Protein AF-X1RAN5-F1 (afdb_monomer)

Foldseek 3Di:
DPCPPDDPVNVVVVCVVVDPVPPPDPPPDDDPPVPDDPPPDPDDDDPDDDDDDPDDDDDDDPDAAPQPRHDDDPPFDWDWAFPDDDPPDTDTDIHGPVSVVD

Organism: NCBI:txid412755

Solvent-accessible surface area (backbone atoms only — not comparable to full-atom values): 7307 Å² total; per-residue (Å²): 140,92,73,81,76,72,49,74,67,57,50,48,50,53,48,57,74,74,42,60,92,84,66,77,65,75,74,92,56,88,77,82,64,80,91,57,82,91,72,93,68,93,76,86,90,69,98,72,86,88,82,88,75,93,79,79,90,85,82,67,82,91,46,53,19,85,84,78,68,46,68,69,56,94,88,66,57,72,41,71,50,73,79,45,82,54,100,88,49,73,43,63,46,68,34,47,31,76,76,76,73,104

Radius of gyration: 23.74 Å; Cα contacts (8 Å, |Δi|>4): 57; chains: 1; bounding box: 36×32×70 Å

Mean predicted aligned error: 16.02 Å

pLDDT: mean 73.58, std 14.1, range [45.12, 94.75]

Secondary structu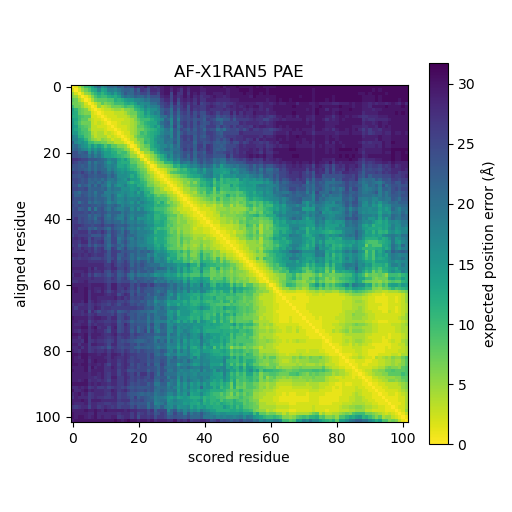re (DSSP, 8-sta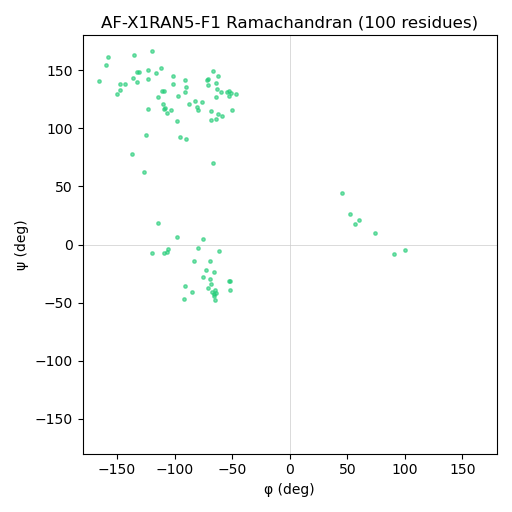te):
-------HHHHHHHHHHH--TT--PPPSS----TT----S-S----S------SS-----SSPBPTTT-PBP-TT--EEEEEEEEETTEEEEEEEEGGGGT-

Sequence (102 aa):
AHHAKYTDAEVQATVKANVEVGDLKAPTKALPMNNQNITGVASLTATELHGITYWGDVYFEDVECPVCHMKFKMGDRLVFIVNKVEEKFITAIPVHLVCDGG

Structure (mmCIF, N/CA/C/O backbone):
data_AF-X1RAN5-F1
#
_entry.id   AF-X1RAN5-F1
#
loop_
_atom_site.group_PDB
_atom_site.id
_atom_site.type_symbol
_atom_site.label_atom_id
_atom_site.label_alt_id
_atom_site.label_comp_id
_atom_site.label_asym_id
_atom_site.label_entity_id
_atom_site.label_seq_id
_atom_sit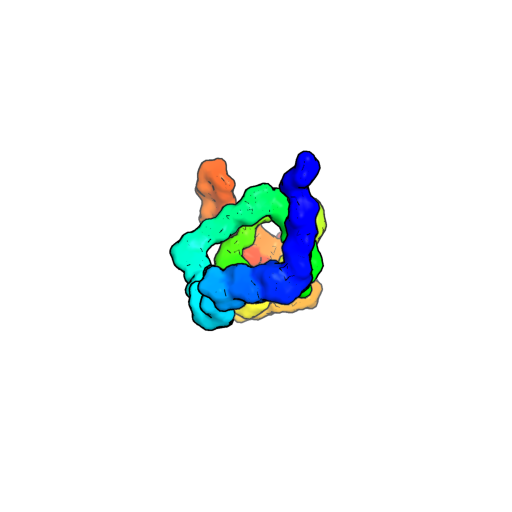e.pdbx_PDB_ins_code
_atom_site.Cartn_x
_atom_site.Cartn_y
_atom_site.Cartn_z
_atom_site.occupancy
_atom_site.B_iso_or_equiv
_atom_site.auth_seq_id
_atom_site.auth_comp_id
_atom_site.auth_asym_id
_atom_site.auth_atom_id
_atom_site.pdbx_PDB_model_num
ATOM 1 N N . ALA A 1 1 ? -16.146 21.936 51.321 1.00 45.81 1 ALA A N 1
ATOM 2 C CA . ALA A 1 1 ? -14.936 21.184 50.931 1.00 45.81 1 ALA A CA 1
ATOM 3 C C . ALA A 1 1 ? -15.345 19.736 50.684 1.00 45.81 1 ALA A C 1
ATOM 5 O O . ALA A 1 1 ? -15.622 19.036 51.645 1.00 45.81 1 ALA A O 1
ATOM 6 N N . HIS A 1 2 ? -15.510 19.326 49.422 1.00 45.12 2 HIS A N 1
ATOM 7 C CA . HIS A 1 2 ? -16.129 18.042 49.059 1.00 45.12 2 HIS A CA 1
ATOM 8 C C . HIS A 1 2 ? -15.215 17.228 48.133 1.00 45.12 2 HIS A C 1
ATOM 10 O O . HIS A 1 2 ? -15.546 16.955 46.986 1.00 45.12 2 HIS A O 1
ATOM 16 N N . HIS A 1 3 ? -14.041 16.858 48.639 1.00 46.00 3 HIS A N 1
ATOM 17 C CA . HIS A 1 3 ? -13.200 15.833 48.025 1.00 46.00 3 HIS A CA 1
ATOM 18 C C . HIS A 1 3 ? -12.658 14.949 49.145 1.00 46.00 3 HIS A C 1
ATOM 20 O O . HIS A 1 3 ? -11.521 15.108 49.589 1.00 46.00 3 HIS A O 1
ATOM 26 N N . ALA A 1 4 ? -13.506 14.048 49.647 1.00 56.25 4 ALA A N 1
ATOM 27 C CA . ALA A 1 4 ? -13.006 12.881 50.354 1.00 56.25 4 ALA A CA 1
ATOM 28 C C . ALA A 1 4 ? -12.171 12.100 49.333 1.00 56.25 4 ALA A C 1
ATOM 30 O O . ALA A 1 4 ? -12.690 11.659 48.308 1.00 56.25 4 ALA A O 1
ATOM 31 N N . LYS A 1 5 ? -10.855 12.049 49.552 1.00 59.06 5 LYS A N 1
ATOM 32 C CA . LYS A 1 5 ? -9.957 11.224 48.750 1.00 59.06 5 LYS A CA 1
ATOM 33 C C . LYS A 1 5 ? -10.377 9.784 49.003 1.00 59.06 5 LYS A C 1
ATOM 35 O O . LYS A 1 5 ? -10.178 9.294 50.110 1.00 59.06 5 LYS A O 1
ATOM 40 N N . TYR A 1 6 ? -11.003 9.161 48.012 1.00 54.75 6 TYR A N 1
ATOM 41 C CA . TYR A 1 6 ? -11.254 7.730 48.040 1.00 54.75 6 TYR A CA 1
ATOM 42 C C . TYR A 1 6 ? -9.938 7.023 48.348 1.00 54.75 6 TYR A C 1
ATOM 44 O O . TYR A 1 6 ? -8.902 7.345 47.758 1.00 54.75 6 TYR A O 1
ATOM 52 N N . THR A 1 7 ? -9.967 6.113 49.309 1.00 63.81 7 THR A N 1
ATOM 53 C CA . THR A 1 7 ? -8.820 5.255 49.585 1.00 63.81 7 THR A CA 1
ATOM 54 C C . THR A 1 7 ? -8.601 4.328 48.388 1.00 63.81 7 THR A C 1
ATOM 56 O O . THR A 1 7 ? -9.559 3.954 47.708 1.00 63.81 7 THR A O 1
ATOM 59 N N . ASP A 1 8 ? -7.355 3.933 48.118 1.00 64.38 8 ASP A N 1
ATOM 60 C CA . ASP A 1 8 ? -7.031 3.043 46.989 1.00 64.38 8 ASP A CA 1
ATOM 61 C C . ASP A 1 8 ? -7.892 1.765 46.993 1.00 64.38 8 ASP A C 1
ATOM 63 O O . ASP A 1 8 ? -8.270 1.256 45.939 1.00 64.38 8 ASP A O 1
ATOM 67 N N . ALA A 1 9 ? -8.282 1.290 48.180 1.00 69.69 9 ALA A N 1
ATOM 68 C CA . ALA A 1 9 ? -9.183 0.158 48.362 1.00 69.69 9 ALA A CA 1
ATOM 69 C C . ALA A 1 9 ? -10.623 0.436 47.886 1.00 69.69 9 ALA A C 1
ATOM 71 O O . ALA A 1 9 ? -11.231 -0.423 47.248 1.00 69.69 9 ALA A O 1
ATOM 72 N N . GLU A 1 10 ? -11.168 1.624 48.151 1.00 66.31 10 GLU A N 1
ATOM 73 C CA . GLU A 1 10 ? -12.513 2.025 47.709 1.00 66.31 10 GLU A CA 1
ATOM 74 C C . GLU A 1 10 ? -12.561 2.259 46.196 1.00 66.31 10 GLU A C 1
ATOM 76 O O . GLU A 1 10 ? -13.531 1.871 45.536 1.00 66.31 10 GLU A O 1
ATOM 81 N N . VAL A 1 11 ? -11.493 2.824 45.623 1.00 64.56 11 VAL A N 1
ATOM 82 C CA . VAL A 1 11 ? -11.360 2.971 44.166 1.00 64.56 11 VAL A CA 1
ATOM 83 C C . VAL A 1 11 ? -11.284 1.597 43.508 1.00 64.56 11 VAL A C 1
ATOM 85 O O . VAL A 1 11 ? -12.035 1.329 42.571 1.00 64.56 11 VAL A O 1
ATOM 88 N N . GLN A 1 12 ? -10.447 0.691 44.020 1.00 64.44 12 GLN A N 1
ATOM 89 C CA . GLN A 1 12 ? -10.336 -0.658 43.463 1.00 64.44 12 GLN A CA 1
ATOM 90 C C . GLN A 1 12 ? -11.622 -1.470 43.607 1.00 64.44 12 GLN A C 1
ATOM 92 O O . GLN A 1 12 ? -11.989 -2.172 42.668 1.00 64.44 12 GLN A O 1
ATOM 97 N N . ALA A 1 13 ? -12.334 -1.362 44.730 1.00 65.88 13 ALA A N 1
ATOM 98 C CA . ALA A 1 13 ? -13.619 -2.033 44.911 1.00 65.88 13 ALA A CA 1
ATOM 99 C C . ALA A 1 13 ? -14.671 -1.514 43.920 1.00 65.88 13 ALA A C 1
ATOM 101 O O . ALA A 1 13 ? -15.380 -2.311 43.309 1.00 65.88 13 ALA A O 1
ATOM 102 N N . THR A 1 14 ? -14.719 -0.197 43.699 1.00 64.62 14 THR A N 1
ATOM 103 C CA . THR A 1 14 ? -15.638 0.427 42.735 1.00 64.62 14 THR A CA 1
ATOM 104 C C . THR A 1 14 ? -15.304 0.025 41.297 1.00 64.62 14 THR A C 1
ATOM 106 O O . THR A 1 14 ? -16.197 -0.305 40.521 1.00 64.62 14 THR A O 1
ATOM 109 N N . VAL A 1 15 ? -14.017 -0.007 40.937 1.00 62.34 15 VAL A N 1
ATOM 110 C CA . VAL A 1 15 ? -13.567 -0.451 39.609 1.00 62.34 15 VAL A CA 1
ATOM 111 C C . VAL A 1 15 ? -13.861 -1.938 39.409 1.00 62.34 15 VAL A C 1
ATOM 113 O O . VAL A 1 15 ? -14.392 -2.314 38.374 1.00 62.34 15 VAL A O 1
ATOM 116 N N . LYS A 1 16 ? -13.594 -2.788 40.403 1.00 61.22 16 LYS A N 1
ATOM 117 C CA . LYS A 1 16 ? -13.814 -4.240 40.319 1.00 61.22 16 LYS A CA 1
ATOM 118 C C . LYS A 1 16 ? -15.297 -4.626 40.291 1.00 61.22 16 LYS A C 1
ATOM 120 O O . LYS A 1 16 ? -15.635 -5.644 39.698 1.00 61.22 16 LYS A O 1
ATOM 125 N N . ALA A 1 17 ? -16.168 -3.834 40.920 1.00 61.84 17 ALA A N 1
ATOM 126 C CA . ALA A 1 17 ? -17.618 -4.035 40.882 1.00 61.84 17 ALA A CA 1
ATOM 127 C C . ALA A 1 17 ? -18.246 -3.611 39.544 1.00 61.84 17 ALA A C 1
ATOM 129 O O . ALA A 1 17 ? -19.265 -4.168 39.149 1.00 61.84 17 ALA A O 1
ATOM 130 N N . ASN A 1 18 ? -17.634 -2.648 38.845 1.00 55.03 18 ASN A N 1
ATOM 131 C CA . ASN A 1 18 ? -18.198 -2.052 37.630 1.00 55.03 18 ASN A CA 1
ATOM 132 C C . ASN A 1 18 ? -17.453 -2.451 36.347 1.00 55.03 18 ASN A C 1
ATOM 134 O O . ASN A 1 18 ? -17.895 -2.117 35.249 1.00 55.03 18 ASN A O 1
ATOM 138 N N . VAL A 1 19 ? -16.321 -3.142 36.476 1.00 49.62 19 VAL A N 1
ATOM 139 C CA . VAL A 1 19 ? -15.527 -3.674 35.372 1.00 49.62 19 VAL A CA 1
ATOM 140 C C . VAL A 1 19 ? -15.372 -5.166 35.616 1.00 49.62 19 VAL A C 1
ATOM 142 O O . VAL A 1 19 ? -14.466 -5.608 36.325 1.00 49.62 19 VAL A O 1
ATOM 145 N N . GLU A 1 20 ? -16.259 -5.964 35.027 1.00 52.41 20 GLU A N 1
ATOM 146 C CA . GLU A 1 20 ? -15.967 -7.380 34.848 1.00 52.41 20 GLU A CA 1
ATOM 147 C C . GLU A 1 20 ? -14.691 -7.473 34.004 1.00 52.41 20 GLU A C 1
ATOM 149 O O . GLU A 1 20 ? -14.667 -7.128 32.825 1.00 52.41 20 GLU A O 1
ATOM 154 N N . VAL A 1 21 ? -13.597 -7.913 34.627 1.00 50.38 21 VAL A N 1
ATOM 155 C CA . VAL A 1 21 ? -12.254 -8.001 34.021 1.00 50.38 21 VAL A CA 1
ATOM 156 C C . VAL A 1 21 ? -12.225 -8.954 32.802 1.00 50.38 21 VAL A C 1
ATOM 158 O O . VAL A 1 21 ? -11.226 -9.022 32.094 1.00 50.38 21 VAL A O 1
ATOM 161 N N . GLY A 1 22 ? -13.326 -9.659 32.516 1.00 47.81 22 GLY A N 1
ATOM 162 C CA . GLY A 1 22 ? -13.516 -10.515 31.341 1.00 47.81 22 GLY A CA 1
ATOM 163 C C . GLY A 1 22 ? -14.435 -9.955 30.248 1.00 47.81 22 GLY A C 1
ATOM 164 O O . GLY A 1 22 ? -14.552 -10.591 29.205 1.00 47.81 22 GLY A O 1
ATOM 165 N N . ASP A 1 23 ? -15.061 -8.792 30.450 1.00 49.66 23 ASP A N 1
ATOM 166 C CA . ASP A 1 23 ? -16.168 -8.303 29.610 1.00 49.66 23 ASP A CA 1
ATOM 167 C C . ASP A 1 23 ? -15.817 -7.031 28.820 1.00 49.66 23 ASP A C 1
ATOM 169 O O . ASP A 1 23 ? -16.680 -6.335 28.277 1.00 49.66 23 ASP A O 1
ATOM 173 N N . LEU A 1 24 ? -14.515 -6.752 28.675 1.00 56.62 24 LEU A N 1
ATOM 174 C CA . LEU A 1 24 ? -13.996 -5.884 27.617 1.00 56.62 24 LEU A CA 1
ATOM 175 C C . LEU A 1 24 ? -14.222 -6.5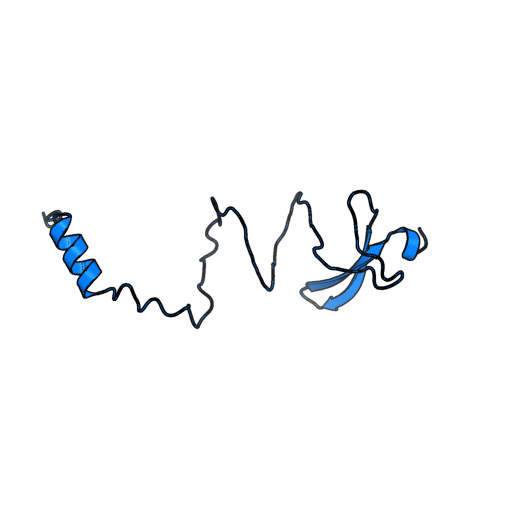77 26.268 1.00 56.62 24 LEU A C 1
ATOM 177 O O . LEU A 1 24 ? -13.288 -7.059 25.625 1.00 56.62 24 LEU A O 1
ATOM 181 N N . LYS A 1 25 ? -15.484 -6.661 25.837 1.00 57.44 25 LYS A N 1
ATOM 182 C CA . LYS A 1 25 ? -15.818 -7.061 24.475 1.00 57.44 25 LYS A CA 1
ATOM 183 C C . LYS A 1 25 ? -15.019 -6.165 23.547 1.00 57.44 25 LYS A C 1
ATOM 185 O O . LYS A 1 25 ? -14.994 -4.945 23.732 1.00 57.44 25 LYS A O 1
ATOM 190 N N . ALA A 1 26 ? -14.369 -6.784 22.563 1.00 57.31 26 ALA A N 1
ATOM 191 C CA . ALA A 1 26 ? -13.697 -6.047 21.510 1.00 57.31 26 ALA A CA 1
ATOM 192 C C . ALA A 1 26 ? -14.658 -4.953 21.008 1.00 57.31 26 ALA A C 1
ATOM 194 O O . ALA A 1 26 ? -15.834 -5.262 20.767 1.00 57.31 26 ALA A O 1
ATOM 195 N N . PRO A 1 27 ? -14.213 -3.688 20.918 1.00 57.12 27 PRO A N 1
ATOM 196 C CA . PRO A 1 27 ? -15.060 -2.599 20.465 1.00 57.12 27 PRO A CA 1
ATOM 197 C C . PRO A 1 27 ? -15.741 -3.002 19.157 1.00 57.12 27 PRO A C 1
ATOM 199 O O . PRO A 1 27 ? -15.086 -3.238 18.148 1.00 57.12 27 PRO A O 1
ATOM 202 N N . THR A 1 28 ? -17.068 -3.108 19.169 1.00 60.44 28 THR A N 1
ATOM 203 C CA . THR A 1 28 ? -17.848 -3.453 17.966 1.00 60.44 28 THR A CA 1
ATOM 204 C C . THR A 1 28 ? -18.041 -2.250 17.044 1.00 60.44 28 THR A C 1
ATOM 206 O O . THR A 1 28 ? -18.633 -2.365 15.974 1.00 60.44 28 THR A O 1
ATOM 209 N N . LYS A 1 29 ? -17.550 -1.079 17.462 1.00 59.78 29 LYS A N 1
ATOM 210 C CA . LYS A 1 29 ? -17.563 0.181 16.724 1.00 59.78 29 LYS A CA 1
ATOM 211 C C . LYS A 1 29 ? -16.166 0.785 16.759 1.00 59.78 29 LYS A C 1
ATOM 213 O O . LYS A 1 29 ? -15.451 0.619 17.747 1.00 59.78 29 LYS A O 1
ATOM 218 N N . ALA A 1 30 ? -15.812 1.509 15.699 1.00 62.19 30 ALA A N 1
ATOM 219 C CA . ALA A 1 30 ? -14.572 2.271 15.648 1.00 62.19 30 ALA A CA 1
ATOM 220 C C . ALA A 1 30 ? -14.479 3.191 16.873 1.00 62.19 30 ALA A C 1
ATOM 222 O O . ALA A 1 30 ? -15.419 3.930 17.174 1.00 62.19 30 ALA A O 1
ATOM 223 N N . LEU A 1 31 ? -13.359 3.119 17.588 1.00 63.28 31 LEU A N 1
ATOM 224 C CA . LEU A 1 31 ? -13.097 3.996 18.718 1.00 63.28 31 LEU A CA 1
ATOM 225 C C . LEU A 1 31 ? -12.612 5.346 18.178 1.00 63.28 31 LEU A C 1
ATOM 227 O O . LEU A 1 31 ? -11.548 5.395 17.557 1.00 63.28 31 LEU A O 1
ATOM 231 N N . PRO A 1 32 ? -13.356 6.448 18.386 1.00 65.44 32 PRO A N 1
ATOM 232 C CA . PRO A 1 32 ? -12.885 7.759 17.980 1.00 65.44 32 PRO A CA 1
ATOM 233 C C . PRO A 1 32 ? -11.700 8.145 18.868 1.00 65.44 32 PRO A C 1
ATOM 235 O O . PRO A 1 32 ? -11.862 8.472 20.042 1.00 65.44 32 PRO A O 1
ATOM 238 N N . MET A 1 33 ? -10.493 8.121 18.303 1.00 73.44 33 MET A N 1
ATOM 239 C CA . MET A 1 33 ? -9.278 8.541 19.009 1.00 73.44 33 MET A CA 1
ATOM 240 C C . MET A 1 33 ? -9.161 10.069 19.138 1.00 73.44 33 MET A C 1
ATOM 242 O O . MET A 1 33 ? -8.146 10.545 19.624 1.00 73.44 33 MET A O 1
ATOM 246 N N . ASN A 1 34 ? -10.173 10.845 18.717 1.00 78.06 34 ASN A N 1
ATOM 247 C CA . ASN A 1 34 ? -10.269 12.306 18.877 1.00 78.06 34 ASN A CA 1
ATOM 248 C C . ASN A 1 34 ? -8.971 13.061 18.534 1.00 78.06 34 ASN A C 1
ATOM 250 O O . ASN A 1 34 ? -8.543 13.942 19.283 1.00 78.06 34 ASN A O 1
ATOM 254 N N . ASN A 1 35 ? -8.328 12.682 17.425 1.00 70.62 35 ASN A N 1
ATOM 255 C CA . ASN A 1 35 ? -7.052 13.232 16.951 1.00 70.62 35 ASN A CA 1
ATOM 256 C C . ASN A 1 35 ? -5.931 13.226 18.009 1.00 70.62 35 ASN A C 1
ATOM 258 O O . ASN A 1 35 ? -5.033 14.065 17.968 1.00 70.62 35 ASN A O 1
ATOM 262 N N . GLN A 1 36 ? -5.986 12.313 18.979 1.00 77.06 36 GLN A N 1
ATOM 263 C CA . GLN A 1 36 ? -4.919 12.144 19.955 1.00 77.06 36 GLN A CA 1
ATOM 264 C C . GLN A 1 36 ? -3.702 11.497 19.295 1.00 77.06 36 GLN A C 1
ATOM 266 O O . GLN A 1 36 ? -3.831 10.594 18.466 1.00 77.06 36 GLN A O 1
ATOM 271 N N . ASN A 1 37 ? -2.513 11.950 19.693 1.00 75.56 37 ASN A N 1
ATOM 272 C CA . ASN A 1 37 ? -1.267 11.363 19.221 1.00 75.56 37 ASN A CA 1
ATOM 273 C C . ASN A 1 37 ? -1.164 9.902 19.673 1.00 75.56 37 ASN A C 1
ATOM 275 O O . ASN A 1 37 ? -1.366 9.587 20.845 1.00 75.56 37 ASN A O 1
ATOM 279 N N . ILE A 1 38 ? -0.782 9.026 18.747 1.00 78.25 38 ILE A N 1
ATOM 280 C CA . ILE A 1 38 ? -0.467 7.629 19.038 1.00 78.25 38 ILE A CA 1
ATOM 281 C C . ILE A 1 38 ? 1.028 7.552 19.351 1.00 78.25 38 ILE A C 1
ATOM 283 O O . ILE A 1 38 ? 1.856 7.444 18.451 1.00 78.25 38 ILE A O 1
ATOM 287 N N . THR A 1 39 ? 1.391 7.685 20.627 1.00 77.94 39 THR A N 1
ATOM 288 C CA . THR A 1 39 ? 2.786 7.630 21.096 1.00 77.94 39 THR A CA 1
ATOM 289 C C . THR A 1 39 ? 3.041 6.379 21.933 1.00 77.94 39 THR A C 1
ATOM 291 O O . THR A 1 39 ? 2.134 5.835 22.555 1.00 77.94 39 THR A O 1
ATOM 294 N N . GLY A 1 40 ? 4.288 5.897 21.938 1.00 80.44 40 GLY A N 1
ATOM 295 C CA . GLY A 1 40 ? 4.700 4.751 22.761 1.00 80.44 40 GLY A CA 1
ATOM 296 C C . GLY A 1 40 ? 4.210 3.383 22.274 1.00 80.44 40 GLY A C 1
ATOM 297 O O . GLY A 1 40 ? 4.370 2.394 22.984 1.00 80.44 40 GLY A O 1
ATOM 298 N N . VAL A 1 41 ? 3.633 3.305 21.074 1.00 79.56 41 VAL A N 1
ATOM 299 C CA . VAL A 1 41 ? 3.225 2.035 20.470 1.00 79.56 41 VAL A CA 1
ATOM 300 C C . VAL A 1 41 ? 4.407 1.439 19.705 1.00 79.56 41 VAL A C 1
ATOM 302 O O . VAL A 1 41 ? 4.934 2.071 18.795 1.00 79.56 41 VAL A O 1
ATOM 305 N N . ALA A 1 42 ? 4.828 0.228 20.082 1.00 77.94 42 ALA A N 1
ATOM 306 C CA . ALA A 1 42 ? 5.953 -0.461 19.444 1.00 77.94 42 ALA A CA 1
ATOM 307 C C . ALA A 1 42 ? 5.645 -0.903 18.001 1.00 77.94 42 ALA A C 1
ATOM 309 O O . ALA A 1 42 ? 6.533 -0.891 17.154 1.00 77.94 42 ALA A O 1
ATOM 310 N N . SER A 1 43 ? 4.394 -1.278 17.719 1.00 75.25 43 SER A N 1
ATOM 311 C CA . SER A 1 43 ? 3.924 -1.640 16.382 1.00 75.25 43 SER A CA 1
ATOM 312 C C . SER A 1 43 ? 2.459 -1.252 16.187 1.00 75.25 43 SER A C 1
ATOM 314 O O . SER A 1 43 ? 1.624 -1.428 17.073 1.00 75.25 43 SER A O 1
ATOM 316 N N . LEU A 1 44 ? 2.141 -0.715 15.010 1.00 73.12 44 LEU A N 1
ATOM 317 C CA . LEU A 1 44 ? 0.775 -0.408 14.602 1.00 73.12 44 LEU A CA 1
ATOM 318 C C . LEU A 1 44 ? 0.367 -1.378 13.501 1.00 73.12 44 LEU A C 1
ATOM 320 O O . LEU A 1 44 ? 0.990 -1.420 12.445 1.00 73.12 44 LEU A O 1
ATOM 324 N N . THR A 1 45 ? -0.691 -2.143 13.747 1.00 73.62 45 THR A N 1
ATOM 325 C CA . THR A 1 45 ? -1.319 -2.995 12.736 1.00 73.62 45 THR A CA 1
ATOM 326 C C . THR A 1 45 ? -2.661 -2.380 12.375 1.00 73.62 45 THR A C 1
ATOM 328 O O . THR A 1 45 ? -3.539 -2.257 13.228 1.00 73.62 45 THR A O 1
ATOM 331 N N . ALA A 1 46 ? -2.812 -1.974 11.118 1.00 67.81 46 ALA A N 1
ATOM 332 C CA . ALA A 1 46 ? -4.032 -1.370 10.601 1.00 67.81 46 ALA A CA 1
ATOM 333 C C . ALA A 1 46 ? -4.406 -2.026 9.269 1.00 67.81 46 ALA A C 1
ATOM 335 O O . ALA A 1 46 ? -3.537 -2.284 8.440 1.00 67.81 46 ALA A O 1
ATOM 336 N N . THR A 1 47 ? -5.699 -2.278 9.055 1.00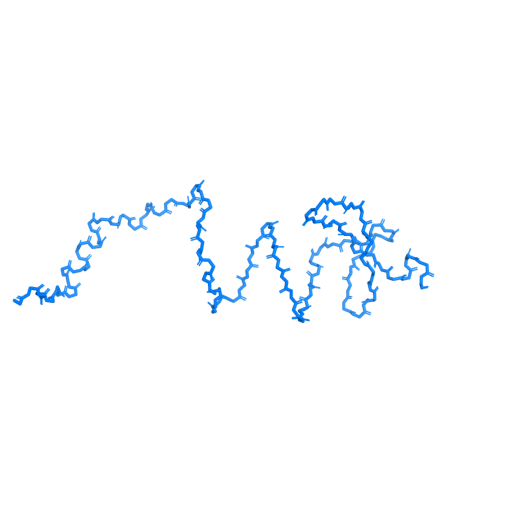 65.19 47 THR A N 1
ATOM 337 C CA . THR A 1 47 ? -6.215 -2.719 7.747 1.00 65.19 47 THR A CA 1
ATOM 338 C C . THR A 1 47 ? -6.212 -1.588 6.723 1.00 65.19 47 THR A C 1
ATOM 340 O O . THR A 1 47 ? -6.226 -1.844 5.525 1.00 65.19 47 THR A O 1
ATOM 343 N N . GLU A 1 48 ? -6.205 -0.340 7.194 1.00 61.47 48 GLU A N 1
ATOM 344 C CA . GLU A 1 48 ? -6.190 0.864 6.374 1.00 61.47 48 GLU A CA 1
ATOM 345 C C . GLU A 1 48 ? -5.467 1.984 7.139 1.00 61.47 48 GLU A C 1
ATOM 347 O O . GLU A 1 48 ? -5.776 2.237 8.306 1.00 61.47 48 GLU A O 1
ATOM 352 N N . LEU A 1 49 ? -4.490 2.643 6.507 1.00 73.69 49 LEU A N 1
ATOM 353 C CA . LEU A 1 49 ? -3.727 3.750 7.092 1.00 73.69 49 LEU A CA 1
ATOM 354 C C . LEU A 1 49 ? -3.860 4.985 6.200 1.00 73.69 49 LEU A C 1
ATOM 356 O O . LEU A 1 49 ? -3.412 4.987 5.057 1.00 73.69 49 LEU A O 1
ATOM 360 N N . HIS A 1 50 ? -4.456 6.044 6.743 1.00 68.62 50 HIS A N 1
ATOM 361 C CA . HIS A 1 50 ? -4.567 7.347 6.089 1.00 68.62 50 HIS A CA 1
ATOM 362 C C . HIS A 1 50 ? -3.626 8.305 6.809 1.00 68.62 50 HIS A C 1
ATOM 364 O O . HIS A 1 50 ? -3.793 8.554 8.003 1.00 68.62 50 HIS A O 1
ATOM 370 N N . GLY A 1 51 ? -2.622 8.832 6.113 1.00 69.56 51 GLY A N 1
ATOM 371 C CA . GLY A 1 51 ? -1.638 9.712 6.733 1.00 69.56 51 GLY A CA 1
ATOM 372 C C . GLY A 1 51 ? -0.905 10.582 5.725 1.00 69.56 51 GLY A C 1
ATOM 373 O O . GLY A 1 51 ? -0.767 10.232 4.557 1.00 69.56 51 GLY A O 1
ATOM 374 N N . ILE A 1 52 ? -0.420 11.724 6.206 1.00 63.59 52 ILE A N 1
ATOM 375 C CA . ILE A 1 52 ? 0.527 12.575 5.490 1.00 63.59 52 ILE A CA 1
ATOM 376 C C . ILE A 1 52 ? 1.861 12.388 6.204 1.00 63.59 52 ILE A C 1
ATOM 378 O O . ILE A 1 52 ? 1.992 12.750 7.372 1.00 63.59 52 ILE A O 1
ATOM 382 N N . THR A 1 53 ? 2.833 11.789 5.525 1.00 68.12 53 THR A N 1
ATOM 383 C CA . THR A 1 53 ? 4.196 11.664 6.046 1.00 68.12 53 THR A CA 1
ATOM 384 C C . THR A 1 53 ? 5.095 12.709 5.398 1.00 68.12 53 THR A C 1
ATOM 386 O O . THR A 1 53 ? 4.981 12.969 4.201 1.00 68.12 53 THR A O 1
ATOM 389 N N . TYR A 1 54 ? 5.968 13.330 6.193 1.00 60.66 54 TYR A N 1
ATOM 390 C CA . TYR A 1 54 ? 7.026 14.197 5.669 1.00 60.66 54 TYR A CA 1
ATOM 391 C C . TYR A 1 54 ? 8.254 13.361 5.268 1.00 60.66 54 TYR A C 1
ATOM 393 O O . TYR A 1 54 ? 8.798 13.559 4.189 1.00 60.66 54 TYR A O 1
ATOM 401 N N . TRP A 1 55 ? 8.609 12.356 6.081 1.00 57.59 55 TRP A N 1
ATOM 402 C CA . TRP A 1 55 ? 9.579 11.301 5.767 1.00 57.59 55 TRP A CA 1
ATOM 403 C C . TRP A 1 55 ? 9.146 10.016 6.477 1.00 57.59 55 TRP A C 1
ATOM 405 O O . TRP A 1 55 ? 8.826 10.051 7.667 1.00 57.59 55 TRP A O 1
ATOM 415 N N . GLY A 1 56 ? 9.136 8.884 5.781 1.00 66.88 56 GLY A N 1
ATOM 416 C CA . GLY A 1 56 ? 8.856 7.587 6.390 1.00 66.88 56 GLY A CA 1
ATOM 417 C C . GLY A 1 56 ? 9.251 6.446 5.466 1.00 66.88 56 GLY A C 1
ATOM 418 O O . GLY A 1 56 ? 9.044 6.534 4.256 1.00 66.88 56 GLY A O 1
ATOM 419 N N . ASP A 1 57 ? 9.806 5.387 6.047 1.00 65.56 57 ASP A N 1
ATOM 420 C CA . ASP A 1 57 ? 10.095 4.152 5.329 1.00 65.56 57 ASP A CA 1
ATOM 421 C C . ASP A 1 57 ? 8.819 3.307 5.257 1.00 65.56 57 ASP A C 1
ATOM 423 O O . ASP A 1 57 ? 8.208 2.991 6.281 1.00 65.56 57 ASP A O 1
ATOM 427 N N . VAL A 1 58 ? 8.406 2.950 4.041 1.00 71.88 58 VAL A N 1
ATOM 428 C CA . VAL A 1 58 ? 7.282 2.039 3.801 1.00 71.88 58 VAL A CA 1
ATOM 429 C C . VAL A 1 58 ? 7.850 0.677 3.428 1.00 71.88 58 VAL A C 1
ATOM 431 O O . VAL A 1 58 ? 8.506 0.533 2.396 1.00 71.88 58 VAL A O 1
ATOM 434 N N . TYR A 1 59 ? 7.596 -0.321 4.273 1.00 69.38 59 TYR A N 1
ATOM 435 C CA . TYR A 1 59 ? 7.987 -1.707 4.034 1.00 69.38 59 TYR A CA 1
ATOM 436 C C . TYR A 1 59 ? 6.807 -2.473 3.440 1.00 69.38 59 TYR A C 1
ATOM 438 O O . TYR A 1 59 ? 5.706 -2.464 3.987 1.00 69.38 59 TYR A O 1
ATOM 446 N N . PHE A 1 60 ? 7.042 -3.145 2.317 1.00 74.19 60 PHE A N 1
ATOM 447 C CA . PHE A 1 60 ? 6.062 -4.016 1.682 1.00 74.19 60 PHE A CA 1
ATOM 448 C C . PHE A 1 60 ? 6.299 -5.455 2.132 1.00 74.19 60 PHE A C 1
ATOM 450 O O . PHE A 1 60 ? 7.109 -6.165 1.536 1.00 74.19 60 PHE A O 1
ATOM 457 N N . GLU A 1 61 ? 5.623 -5.888 3.194 1.00 67.06 61 GLU A N 1
ATOM 458 C CA . GLU A 1 61 ? 5.648 -7.299 3.582 1.00 67.06 61 GLU A CA 1
ATOM 459 C C . GLU A 1 61 ? 4.742 -8.105 2.642 1.00 67.06 61 GLU A C 1
ATOM 461 O O . GLU A 1 61 ? 3.566 -7.793 2.469 1.00 67.06 61 GLU A O 1
ATOM 466 N N . ASP A 1 62 ? 5.322 -9.116 1.992 1.00 71.81 62 ASP A N 1
ATOM 467 C CA . ASP A 1 62 ? 4.638 -10.069 1.106 1.00 71.81 62 ASP A CA 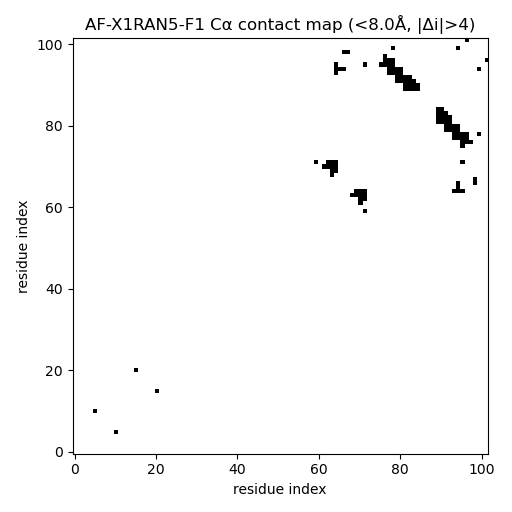1
ATOM 468 C C . ASP A 1 62 ? 3.919 -9.494 -0.130 1.00 71.81 62 ASP A C 1
ATOM 470 O O . ASP A 1 62 ? 3.094 -10.172 -0.741 1.00 71.81 62 ASP A O 1
ATOM 474 N N . VAL A 1 63 ? 4.287 -8.289 -0.577 1.00 84.25 63 VAL A N 1
ATOM 475 C CA . VAL A 1 63 ? 3.821 -7.743 -1.864 1.00 84.25 63 VAL A CA 1
ATOM 476 C C . VAL A 1 63 ? 4.788 -8.121 -2.988 1.00 84.25 63 VAL A C 1
ATOM 478 O O . VAL A 1 63 ? 6.003 -7.928 -2.888 1.00 84.25 63 VAL A O 1
ATOM 481 N N . GLU A 1 64 ? 4.238 -8.629 -4.088 1.00 91.94 64 GLU A N 1
ATOM 482 C CA . GLU A 1 64 ? 4.966 -8.903 -5.327 1.00 91.94 64 GLU A CA 1
ATOM 483 C C . GLU A 1 64 ? 4.717 -7.803 -6.358 1.00 91.94 64 GLU A C 1
ATOM 485 O O . GLU A 1 64 ? 3.617 -7.253 -6.464 1.00 91.94 64 GLU A O 1
ATOM 490 N N . CYS A 1 65 ? 5.741 -7.495 -7.152 1.00 92.25 65 CYS A N 1
ATOM 491 C CA . CYS A 1 65 ? 5.590 -6.609 -8.295 1.00 92.25 65 CYS A CA 1
ATOM 492 C C . CYS A 1 65 ? 4.637 -7.244 -9.324 1.00 92.25 65 CYS A C 1
ATOM 494 O O . CYS A 1 65 ? 4.894 -8.363 -9.771 1.00 92.25 65 CYS A O 1
ATOM 496 N N . PRO A 1 66 ? 3.578 -6.549 -9.773 1.00 92.25 66 PRO A N 1
ATOM 497 C CA . PRO A 1 66 ? 2.587 -7.126 -10.682 1.00 92.25 66 PRO A CA 1
ATOM 498 C C . PRO A 1 66 ? 3.127 -7.393 -12.095 1.00 92.25 66 PRO A C 1
ATOM 500 O O . PRO A 1 66 ? 2.475 -8.090 -12.864 1.00 92.25 66 PRO A O 1
ATOM 503 N N . VAL A 1 67 ? 4.295 -6.837 -12.445 1.00 93.75 67 VAL A N 1
ATOM 504 C CA . VAL A 1 67 ? 4.912 -6.999 -13.772 1.00 93.75 67 VAL A CA 1
ATOM 505 C C . VAL A 1 67 ? 5.865 -8.191 -13.814 1.00 93.75 67 VAL A C 1
ATOM 507 O O . VAL A 1 67 ? 5.827 -8.978 -14.753 1.00 93.75 67 VAL A O 1
ATOM 510 N N . CYS A 1 68 ? 6.749 -8.320 -12.821 1.00 94.75 68 CYS A N 1
ATOM 511 C CA . CYS A 1 68 ? 7.778 -9.365 -12.810 1.00 94.75 68 CYS A CA 1
ATOM 512 C C . CYS A 1 68 ? 7.508 -10.490 -11.807 1.00 94.75 68 CYS A C 1
ATOM 514 O O . CYS A 1 68 ? 8.264 -11.458 -11.784 1.00 94.75 68 CYS A O 1
ATOM 516 N N . HIS A 1 69 ? 6.469 -10.361 -10.976 1.00 94.25 69 HIS A N 1
ATOM 517 C CA . HIS A 1 69 ? 6.086 -11.312 -9.926 1.00 94.25 69 HIS A CA 1
ATOM 518 C C . HIS A 1 69 ? 7.191 -11.604 -8.897 1.00 94.25 69 HIS A C 1
ATOM 520 O O . HIS A 1 69 ? 7.138 -12.586 -8.165 1.00 94.25 69 HIS A O 1
ATOM 526 N N . MET A 1 70 ? 8.207 -10.741 -8.815 1.00 93.06 70 MET A N 1
ATOM 527 C CA . MET A 1 70 ? 9.248 -10.828 -7.797 1.00 93.06 70 MET A CA 1
ATOM 528 C C . MET A 1 70 ? 8.843 -10.010 -6.573 1.00 93.06 70 MET A C 1
ATOM 530 O O . MET A 1 70 ? 8.318 -8.899 -6.701 1.00 93.06 70 MET A O 1
ATOM 534 N N . LYS A 1 71 ? 9.149 -10.532 -5.382 1.00 91.94 71 LYS A N 1
ATOM 535 C CA . LYS A 1 71 ? 9.035 -9.775 -4.130 1.00 91.94 71 LYS A CA 1
ATOM 536 C C . LYS A 1 71 ? 9.965 -8.561 -4.140 1.00 91.94 71 LYS A C 1
ATOM 538 O O . LYS A 1 71 ? 11.082 -8.631 -4.662 1.00 91.94 71 LYS A O 1
ATOM 543 N N . PHE A 1 72 ? 9.516 -7.476 -3.519 1.00 89.50 72 PHE A N 1
ATOM 544 C CA . PHE A 1 72 ? 10.354 -6.307 -3.264 1.00 89.50 72 PHE A CA 1
ATOM 545 C C . PHE A 1 72 ? 11.399 -6.606 -2.184 1.00 89.50 72 PHE A C 1
ATOM 547 O O . PHE A 1 72 ? 11.118 -7.304 -1.208 1.00 89.50 72 PHE A O 1
ATOM 554 N N . LYS A 1 73 ? 12.612 -6.076 -2.348 1.00 87.88 73 LYS A N 1
ATOM 555 C CA . LYS A 1 73 ? 13.703 -6.202 -1.369 1.00 87.88 73 LYS A CA 1
ATOM 556 C C . LYS A 1 73 ? 14.417 -4.873 -1.153 1.00 87.88 73 LYS A C 1
ATOM 558 O O . LYS A 1 73 ? 14.335 -3.953 -1.964 1.00 87.88 73 LYS A O 1
ATOM 563 N N . MET A 1 74 ? 15.163 -4.790 -0.055 1.00 83.00 74 MET A N 1
ATOM 564 C CA . MET A 1 74 ? 15.985 -3.622 0.252 1.00 83.00 74 MET A CA 1
ATOM 565 C C . MET A 1 74 ? 16.930 -3.294 -0.916 1.00 83.00 74 MET A C 1
ATOM 567 O O . MET A 1 74 ? 17.624 -4.171 -1.430 1.00 83.00 74 MET A O 1
ATOM 571 N N . GLY A 1 75 ? 16.956 -2.021 -1.313 1.00 84.81 75 GLY A N 1
ATOM 572 C CA . GLY A 1 75 ? 17.764 -1.526 -2.431 1.00 84.81 75 GLY A CA 1
ATOM 573 C C . GLY A 1 75 ? 17.059 -1.539 -3.790 1.00 84.81 75 GLY A C 1
ATOM 574 O O . GLY A 1 75 ? 17.587 -0.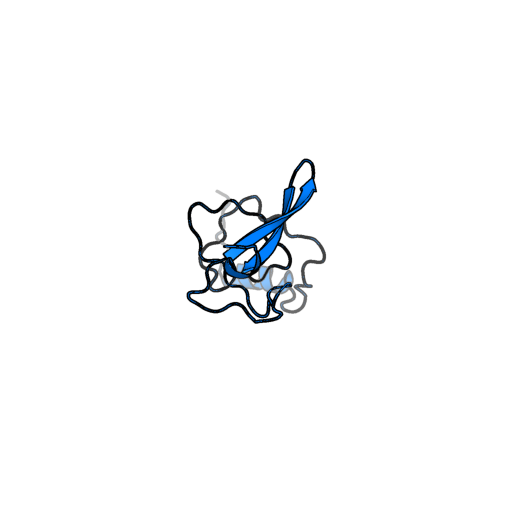955 -4.738 1.00 84.81 75 GLY A O 1
ATOM 575 N N . ASP A 1 76 ? 15.869 -2.135 -3.900 1.00 89.00 76 ASP A N 1
ATOM 576 C CA . ASP A 1 76 ? 15.048 -1.986 -5.098 1.00 89.00 76 ASP A CA 1
ATOM 577 C C . ASP A 1 76 ? 14.624 -0.521 -5.276 1.00 89.00 76 ASP A C 1
ATOM 579 O O . ASP A 1 76 ? 14.244 0.168 -4.328 1.00 89.00 76 ASP A O 1
ATOM 583 N N . ARG A 1 77 ? 14.664 -0.043 -6.523 1.00 89.19 77 ARG A N 1
ATOM 584 C CA . ARG A 1 77 ? 14.050 1.234 -6.900 1.00 89.19 77 ARG A CA 1
ATOM 585 C C . ARG A 1 77 ? 12.616 0.976 -7.328 1.00 89.19 77 ARG A C 1
ATOM 587 O O . ARG A 1 77 ? 12.367 0.042 -8.092 1.00 89.19 77 ARG A O 1
ATOM 594 N N . LEU A 1 78 ? 11.700 1.809 -6.856 1.00 89.19 78 LEU A N 1
ATOM 595 C CA . LEU A 1 78 ? 10.264 1.628 -7.023 1.00 89.19 78 LEU A CA 1
ATOM 596 C C . LEU A 1 78 ? 9.647 2.838 -7.714 1.00 89.19 78 LEU A C 1
ATOM 598 O O . LEU A 1 78 ? 10.102 3.967 -7.527 1.00 89.19 78 LEU A O 1
ATOM 602 N N . VAL A 1 79 ? 8.573 2.585 -8.449 1.00 90.31 79 VAL A N 1
ATOM 603 C CA . VAL A 1 79 ? 7.615 3.589 -8.903 1.00 90.31 79 VAL A CA 1
ATOM 604 C C . VAL A 1 79 ? 6.227 3.184 -8.414 1.00 90.31 79 VAL A C 1
ATOM 606 O O . VAL A 1 79 ? 5.896 1.999 -8.358 1.00 90.31 79 VAL A O 1
ATOM 609 N N . PHE A 1 80 ? 5.418 4.165 -8.023 1.00 90.00 80 PHE A N 1
ATOM 610 C CA . PHE A 1 80 ? 4.012 3.948 -7.701 1.00 90.00 80 PHE A CA 1
ATOM 611 C C . PHE A 1 80 ? 3.171 4.331 -8.906 1.00 90.00 80 PHE A C 1
ATOM 613 O O . PHE A 1 80 ? 2.992 5.516 -9.193 1.00 90.00 80 PHE A O 1
ATOM 620 N N . ILE A 1 81 ? 2.648 3.327 -9.605 1.00 89.69 81 ILE A N 1
ATOM 621 C CA . ILE A 1 81 ? 1.757 3.562 -10.737 1.00 89.69 81 ILE A CA 1
ATOM 622 C C . ILE A 1 81 ? 0.366 3.839 -10.180 1.00 89.69 81 ILE A C 1
ATOM 624 O O . ILE A 1 81 ? -0.225 2.995 -9.503 1.00 89.69 81 ILE A O 1
ATOM 628 N N . VAL A 1 82 ? -0.157 5.032 -10.452 1.00 89.12 82 VAL A N 1
ATOM 629 C CA . VAL A 1 82 ? -1.522 5.403 -10.075 1.00 89.12 82 VAL A CA 1
ATOM 630 C C . VAL A 1 82 ? -2.499 4.583 -10.915 1.00 89.12 82 VAL A C 1
ATOM 632 O O . VAL A 1 82 ? -2.555 4.731 -12.131 1.00 89.12 82 VAL A O 1
ATOM 635 N N . ASN A 1 83 ? -3.274 3.720 -10.261 1.00 84.12 83 ASN A N 1
ATOM 636 C CA . ASN A 1 83 ? -4.271 2.869 -10.913 1.00 84.12 83 ASN A CA 1
ATOM 637 C C . ASN A 1 83 ? -5.646 3.555 -10.971 1.00 84.12 83 ASN A C 1
ATOM 639 O O . ASN A 1 83 ? -6.383 3.432 -11.946 1.00 84.12 83 ASN A O 1
ATOM 643 N N . LYS A 1 84 ? -5.997 4.321 -9.931 1.00 88.94 84 LYS A N 1
ATOM 644 C CA . LYS A 1 84 ? -7.270 5.049 -9.863 1.00 88.94 84 LYS A CA 1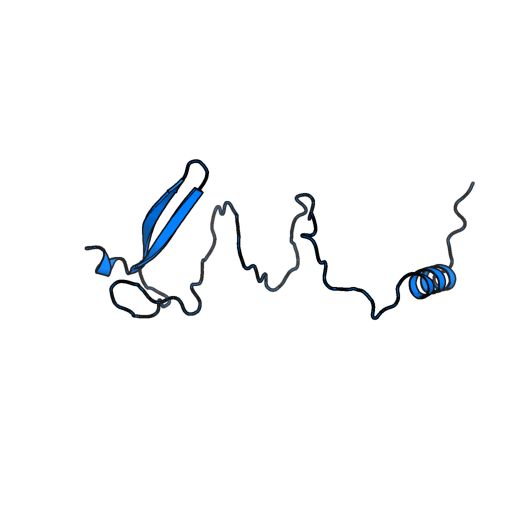
ATOM 645 C C . LYS A 1 84 ? -7.081 6.396 -9.193 1.00 88.94 84 LYS A C 1
ATOM 647 O O . LYS A 1 84 ? -6.417 6.480 -8.161 1.00 88.94 84 LYS A O 1
ATOM 652 N N . VAL A 1 85 ? -7.726 7.412 -9.750 1.00 88.56 85 VAL A N 1
ATOM 653 C CA . VAL A 1 85 ? -7.874 8.733 -9.141 1.00 88.56 85 VAL A CA 1
ATOM 654 C C . VAL A 1 85 ? -9.353 8.948 -8.851 1.00 88.56 85 VAL A C 1
ATOM 656 O O . VAL A 1 85 ? -10.190 8.806 -9.742 1.00 88.56 85 VAL A O 1
ATOM 659 N N . GLU A 1 86 ? -9.667 9.283 -7.609 1.00 90.06 86 GLU A N 1
ATOM 660 C CA . GLU A 1 86 ? -10.980 9.748 -7.176 1.00 90.06 86 GLU A CA 1
ATOM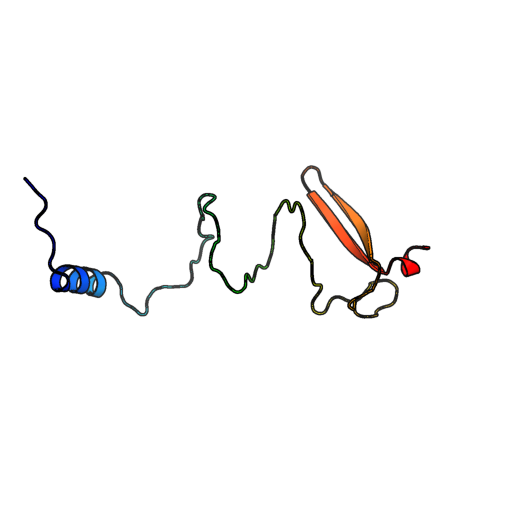 661 C C . GLU A 1 86 ? -10.856 11.157 -6.591 1.00 90.06 86 GLU A C 1
ATOM 663 O O . GLU A 1 86 ? -9.758 11.629 -6.304 1.00 90.06 86 GLU A O 1
ATOM 668 N N . GLU A 1 87 ? -11.988 11.837 -6.394 1.00 85.81 87 GLU A N 1
ATOM 669 C CA . GLU A 1 87 ? -12.023 13.238 -5.945 1.00 85.81 87 GLU A CA 1
ATOM 670 C C . GLU A 1 87 ? -11.198 13.487 -4.668 1.00 85.81 87 GLU A C 1
ATOM 672 O O . GLU A 1 87 ? -10.647 14.570 -4.486 1.00 85.81 87 GLU A O 1
ATOM 677 N N . LYS A 1 88 ? -11.094 12.485 -3.785 1.00 80.50 88 LYS A N 1
ATOM 678 C CA . LYS A 1 88 ? -10.462 12.621 -2.464 1.00 80.50 88 LYS A CA 1
ATOM 679 C C . LYS A 1 88 ? -9.253 11.720 -2.230 1.00 80.50 88 LYS A C 1
ATOM 681 O O . LYS A 1 88 ? -8.615 11.862 -1.191 1.00 80.50 88 LYS A O 1
ATOM 686 N N . PHE A 1 89 ? -8.942 10.796 -3.137 1.00 74.94 89 PHE A N 1
ATOM 687 C CA . PHE A 1 89 ? -7.818 9.878 -2.955 1.00 74.94 89 PHE A CA 1
ATOM 688 C C . PHE A 1 89 ? -7.312 9.309 -4.279 1.00 74.94 89 PHE A C 1
ATOM 690 O O . PHE A 1 89 ? -8.010 9.292 -5.291 1.00 74.94 89 PHE A O 1
ATOM 697 N N . ILE A 1 90 ? -6.085 8.797 -4.240 1.00 84.31 90 ILE A N 1
ATOM 698 C CA . ILE A 1 90 ? -5.504 7.993 -5.309 1.00 84.31 90 ILE A CA 1
ATOM 699 C C . ILE A 1 90 ? -5.241 6.585 -4.788 1.00 84.31 90 ILE A C 1
ATOM 701 O O . ILE A 1 90 ? -4.914 6.398 -3.618 1.00 84.31 90 ILE A O 1
ATOM 705 N N . THR A 1 91 ? -5.359 5.596 -5.664 1.00 82.56 91 THR A N 1
ATOM 706 C CA . THR A 1 91 ? -4.835 4.250 -5.416 1.00 82.56 91 THR A CA 1
ATOM 707 C C . THR A 1 91 ? -3.638 4.045 -6.324 1.00 82.56 91 THR A C 1
ATOM 709 O O . THR A 1 91 ? -3.700 4.353 -7.518 1.00 82.56 91 THR A O 1
ATOM 712 N N . ALA A 1 92 ? -2.541 3.551 -5.762 1.00 88.69 92 ALA A N 1
ATOM 713 C CA . ALA A 1 92 ? -1.330 3.276 -6.511 1.00 88.69 92 ALA A CA 1
ATOM 714 C C . ALA A 1 92 ? -0.786 1.893 -6.164 1.00 88.69 92 ALA A C 1
ATOM 716 O O . ALA A 1 92 ? -0.948 1.416 -5.041 1.00 88.69 92 ALA A O 1
ATOM 717 N N . ILE A 1 93 ? -0.151 1.264 -7.147 1.00 89.38 93 ILE A N 1
ATOM 718 C CA . ILE A 1 93 ? 0.484 -0.045 -7.015 1.00 89.38 93 ILE A CA 1
ATOM 719 C C . ILE A 1 93 ? 2.006 0.120 -7.111 1.00 89.38 93 ILE A C 1
ATOM 721 O O . ILE A 1 93 ? 2.478 0.825 -8.008 1.00 89.38 93 ILE A O 1
ATOM 725 N N . PRO A 1 94 ? 2.788 -0.484 -6.200 1.00 91.50 94 PRO A N 1
ATOM 726 C CA . PRO A 1 94 ? 4.238 -0.459 -6.303 1.00 91.50 94 PRO A CA 1
ATOM 727 C C . PRO A 1 94 ? 4.695 -1.354 -7.462 1.00 91.50 94 PRO A C 1
ATOM 729 O O . PRO A 1 94 ? 4.205 -2.471 -7.634 1.00 91.50 94 PRO A O 1
ATOM 732 N N . VAL A 1 95 ? 5.654 -0.868 -8.246 1.00 93.31 95 VAL A N 1
ATOM 733 C CA . VAL A 1 95 ? 6.292 -1.585 -9.358 1.00 93.31 95 VAL A CA 1
ATOM 734 C C . VAL A 1 95 ? 7.800 -1.339 -9.290 1.00 93.31 95 VAL A C 1
ATOM 736 O O . VAL A 1 95 ? 8.240 -0.244 -8.934 1.00 93.31 95 VAL A O 1
ATOM 739 N N . HIS A 1 96 ? 8.623 -2.343 -9.612 1.00 93.75 96 HIS A N 1
ATOM 740 C CA . HIS A 1 96 ? 10.067 -2.127 -9.769 1.00 93.75 96 HIS A CA 1
ATOM 741 C C . HIS A 1 96 ? 10.306 -1.100 -10.876 1.00 93.75 96 HIS A C 1
ATOM 743 O O . HIS A 1 96 ? 9.786 -1.267 -11.971 1.00 93.75 96 HIS A O 1
ATOM 749 N N . LEU A 1 97 ? 11.141 -0.087 -10.643 1.00 93.12 97 LEU A N 1
ATOM 750 C CA . LEU A 1 97 ? 11.400 0.984 -11.618 1.00 93.12 97 LEU A CA 1
ATOM 751 C C . LEU A 1 97 ? 11.800 0.437 -13.002 1.00 93.12 97 LEU A C 1
ATOM 753 O O . LEU A 1 97 ? 11.351 0.920 -14.032 1.00 93.12 97 LEU A O 1
ATOM 757 N N . VAL A 1 98 ? 12.601 -0.631 -13.022 1.00 92.69 98 VAL A N 1
ATOM 758 C CA . VAL A 1 98 ? 13.034 -1.301 -14.261 1.00 92.69 98 VAL A CA 1
ATOM 759 C C . VAL A 1 98 ? 11.888 -1.962 -15.036 1.00 92.69 98 VAL A C 1
ATOM 761 O O . VAL A 1 98 ? 12.010 -2.173 -16.238 1.00 92.69 98 VAL A O 1
ATOM 764 N N . CYS A 1 99 ? 10.788 -2.302 -14.365 1.00 92.56 99 CYS A N 1
ATOM 765 C CA . CYS A 1 99 ? 9.602 -2.901 -14.970 1.00 92.56 99 CYS A CA 1
ATOM 766 C C . CYS A 1 99 ? 8.654 -1.862 -15.588 1.00 92.56 99 CYS A C 1
ATOM 768 O O . CYS A 1 99 ? 7.786 -2.253 -16.360 1.00 92.56 99 CYS A O 1
ATOM 770 N N . ASP A 1 100 ? 8.832 -0.573 -15.283 1.00 86.19 100 ASP A N 1
ATOM 771 C CA . ASP A 1 100 ? 8.044 0.538 -15.842 1.00 86.19 100 ASP A CA 1
ATOM 772 C C . ASP A 1 100 ? 8.748 1.239 -17.023 1.00 86.19 100 ASP A C 1
ATOM 774 O O . ASP A 1 100 ? 8.291 2.251 -17.538 1.00 86.19 100 ASP A O 1
ATOM 778 N N . GLY A 1 101 ? 9.879 0.695 -17.484 1.00 73.38 101 GLY A N 1
ATOM 779 C CA . GLY A 1 101 ? 10.627 1.239 -18.623 1.00 73.38 101 GLY A CA 1
ATOM 780 C C . GLY A 1 101 ? 11.843 2.094 -18.260 1.00 73.38 101 GLY A C 1
ATOM 781 O O . GLY A 1 101 ? 12.621 2.384 -19.167 1.00 73.38 101 GLY A O 1
ATOM 782 N N . GLY A 1 102 ? 12.072 2.367 -16.967 1.00 55.97 102 GLY A N 1
ATOM 783 C CA . GLY A 1 102 ? 13.315 2.951 -16.438 1.00 55.97 102 GLY A CA 1
ATOM 784 C C . GLY A 1 102 ? 13.421 4.467 -16.521 1.00 55.97 102 GLY A C 1
ATOM 785 O O . GLY A 1 102 ? 13.398 5.010 -17.644 1.00 55.97 102 GLY A O 1
#